Protein AF-A0A2D4LGZ0-F1 (afdb_monomer_lite)

Organism: NCBI:txid129469

Foldseek 3Di:
DPPPPPCPPQQQQPDPDDALQVLVVVVVVVCVVPPPDDDDSVVCQVCVCVLPVPDDPPDDDDPVVSVVSSVVRNVVNNCSSVCVVVVVVVVVVVVVVVVD

Secondary structure (DSSP, 8-state):
-----------TT-SSS--HHHHHHHHHHHHHHTTTSPPP-HHHHHHHHHH-TT--TTS---HHHHHHHHHHHHHHHHHHHHHHHHHHHHHHHHHHHTT-

Structure (mmCIF, N/CA/C/O backbone):
data_AF-A0A2D4LGZ0-F1
#
_entry.id   AF-A0A2D4LGZ0-F1
#
loop_
_atom_site.group_PDB
_atom_site.id
_atom_site.type_symbol
_atom_site.label_atom_id
_atom_site.label_alt_id
_atom_site.label_comp_id
_atom_site.label_asym_id
_atom_site.label_entity_id
_atom_site.label_seq_id
_atom_site.pdbx_PDB_ins_code
_atom_site.Cartn_x
_atom_site.Cartn_y
_atom_site.Cartn_z
_atom_site.occupancy
_atom_site.B_iso_or_equiv
_atom_site.auth_seq_id
_atom_site.auth_comp_id
_atom_site.auth_asym_id
_atom_site.auth_atom_id
_atom_site.pdbx_PDB_model_num
ATOM 1 N N . MET A 1 1 ? 15.640 20.024 -9.479 1.00 31.47 1 MET A N 1
ATOM 2 C CA . MET A 1 1 ? 14.413 19.900 -8.667 1.00 31.47 1 MET A CA 1
ATOM 3 C C . MET A 1 1 ? 14.808 19.278 -7.336 1.00 31.47 1 MET A C 1
ATOM 5 O O . MET A 1 1 ? 14.982 18.072 -7.259 1.00 31.47 1 MET A O 1
ATOM 9 N N . LYS A 1 2 ? 15.112 20.102 -6.327 1.00 28.11 2 LYS A N 1
ATOM 10 C CA . LYS A 1 2 ? 15.369 19.592 -4.977 1.00 28.11 2 LYS A CA 1
ATOM 11 C C . LYS A 1 2 ? 13.999 19.262 -4.411 1.00 28.11 2 LYS A C 1
ATOM 13 O O . LYS A 1 2 ? 13.225 20.177 -4.153 1.00 28.11 2 LYS A O 1
ATOM 18 N N . ILE A 1 3 ? 13.680 17.976 -4.318 1.00 36.72 3 ILE A N 1
ATOM 19 C CA . ILE A 1 3 ? 12.569 17.522 -3.490 1.00 36.72 3 ILE A CA 1
ATOM 20 C C . ILE A 1 3 ? 12.979 17.951 -2.088 1.00 36.72 3 ILE A C 1
ATOM 22 O O . ILE A 1 3 ? 13.866 17.349 -1.487 1.00 36.72 3 ILE A O 1
ATOM 26 N N . ALA A 1 4 ? 12.459 19.093 -1.638 1.00 30.42 4 ALA A N 1
ATOM 27 C CA . ALA A 1 4 ? 12.538 19.453 -0.240 1.00 30.42 4 ALA A CA 1
ATOM 28 C C . ALA A 1 4 ? 11.984 18.243 0.503 1.00 30.42 4 ALA A C 1
ATOM 30 O O . ALA A 1 4 ? 10.898 17.771 0.164 1.00 30.42 4 ALA A O 1
ATOM 31 N N . ASN A 1 5 ? 12.779 17.694 1.420 1.00 38.91 5 ASN A N 1
ATOM 32 C CA . ASN A 1 5 ? 12.326 16.669 2.337 1.00 38.91 5 ASN A CA 1
ATOM 33 C C . ASN A 1 5 ? 11.023 17.185 2.948 1.00 38.91 5 ASN A C 1
ATOM 35 O O . ASN A 1 5 ? 11.046 18.086 3.783 1.00 38.91 5 ASN A O 1
ATOM 39 N N . CYS A 1 6 ? 9.883 16.680 2.473 1.00 37.59 6 CYS A N 1
ATOM 40 C CA . CYS A 1 6 ? 8.660 16.742 3.241 1.00 37.59 6 CYS A CA 1
ATOM 41 C C . CYS A 1 6 ? 9.006 15.941 4.484 1.00 37.59 6 CYS A C 1
ATOM 43 O O . CYS A 1 6 ? 9.083 14.713 4.421 1.00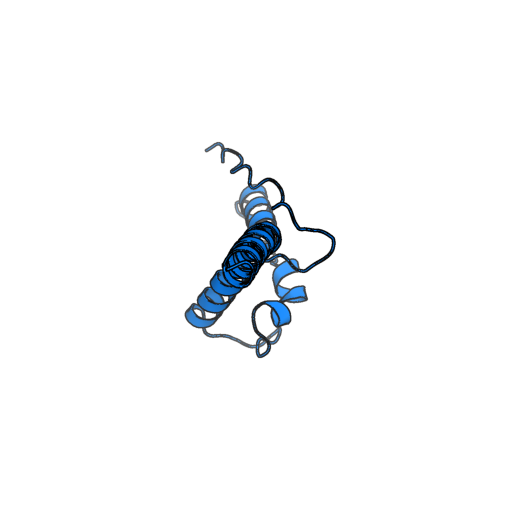 37.59 6 CYS A O 1
ATOM 45 N N . ASP A 1 7 ? 9.353 16.657 5.548 1.00 36.50 7 ASP A N 1
ATOM 46 C CA . ASP A 1 7 ? 9.749 16.098 6.826 1.00 36.50 7 ASP A CA 1
ATOM 47 C C . ASP A 1 7 ? 8.487 15.497 7.451 1.00 36.50 7 ASP A C 1
ATOM 49 O O . ASP A 1 7 ? 7.818 16.066 8.308 1.00 36.50 7 ASP A O 1
ATOM 53 N N . PHE A 1 8 ? 8.088 14.343 6.914 1.00 44.12 8 PHE A N 1
ATOM 54 C CA . PHE A 1 8 ? 7.176 13.409 7.541 1.00 44.12 8 PHE A CA 1
ATOM 55 C C . PHE A 1 8 ? 7.996 12.734 8.640 1.00 44.12 8 PHE A C 1
ATOM 57 O O . PHE A 1 8 ? 8.363 11.562 8.542 1.00 44.12 8 PHE A O 1
ATOM 64 N N . SER A 1 9 ? 8.360 13.516 9.662 1.00 42.19 9 SER A N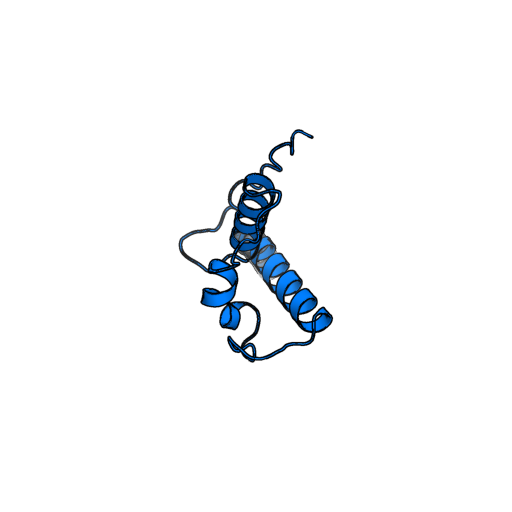 1
ATOM 65 C CA . SER A 1 9 ? 8.886 13.000 10.919 1.00 42.19 9 SER A CA 1
ATOM 66 C C . SER A 1 9 ? 8.028 11.797 11.306 1.00 42.19 9 SER A C 1
ATOM 68 O O . SER A 1 9 ? 6.800 11.880 11.159 1.00 42.19 9 SER A O 1
ATOM 70 N N . PRO A 1 10 ? 8.624 10.666 11.727 1.00 49.03 10 PRO A N 1
ATOM 71 C CA . PRO A 1 10 ? 7.866 9.459 12.016 1.00 49.03 10 PRO A CA 1
ATOM 72 C C . PRO A 1 10 ? 6.721 9.837 12.947 1.00 49.03 10 PRO A C 1
ATOM 74 O O . PRO A 1 10 ? 6.957 10.367 14.034 1.00 49.03 10 PRO A O 1
ATOM 77 N N . LEU A 1 11 ? 5.486 9.642 12.468 1.00 50.41 11 LEU A N 1
ATOM 78 C CA . LEU A 1 11 ? 4.285 9.982 13.221 1.00 50.41 11 LEU A CA 1
ATOM 79 C C . LEU A 1 11 ? 4.449 9.435 14.651 1.00 50.41 11 LEU A C 1
ATOM 81 O O . LEU A 1 11 ? 4.849 8.270 14.803 1.00 50.41 11 LEU A O 1
ATOM 85 N N . PRO A 1 12 ? 4.192 10.249 15.692 1.00 45.47 12 PRO A N 1
ATOM 86 C CA . PRO A 1 12 ? 4.397 9.849 17.077 1.00 45.47 12 PRO A CA 1
ATOM 87 C C . PRO A 1 12 ? 3.462 8.674 17.382 1.00 45.47 12 PRO A C 1
ATOM 89 O O . PRO A 1 12 ? 2.264 8.844 17.570 1.00 45.47 12 PRO A O 1
ATOM 92 N N . GLY A 1 13 ? 3.998 7.453 17.343 1.00 46.88 13 GLY A N 1
ATOM 93 C CA . GLY A 1 13 ? 3.207 6.223 17.454 1.00 46.88 13 GLY A CA 1
ATOM 94 C C . GLY A 1 13 ? 3.781 5.006 16.728 1.00 46.88 13 GLY A C 1
ATOM 95 O O . GLY A 1 13 ? 3.302 3.894 16.943 1.00 46.88 13 GLY A O 1
ATOM 96 N N . HIS A 1 14 ? 4.815 5.163 15.898 1.00 52.81 14 HIS A N 1
ATOM 97 C CA . HIS A 1 14 ? 5.359 4.045 15.127 1.00 52.81 14 HIS A CA 1
ATOM 98 C C . HIS A 1 14 ? 6.353 3.171 15.919 1.00 52.81 14 HIS A C 1
ATOM 100 O O . HIS A 1 14 ? 7.553 3.181 15.660 1.00 52.81 14 HIS A O 1
ATOM 106 N N . GLN A 1 15 ? 5.858 2.387 16.880 1.00 47.88 15 GLN A N 1
ATOM 107 C CA . GLN A 1 15 ? 6.632 1.305 17.501 1.00 47.88 15 GLN A CA 1
ATOM 108 C C . GLN A 1 15 ? 6.207 -0.049 16.901 1.00 47.88 15 GLN A C 1
ATOM 110 O O . GLN A 1 15 ? 5.251 -0.672 17.350 1.00 47.88 15 GLN A O 1
ATOM 115 N N . GLY A 1 16 ? 6.902 -0.484 15.841 1.00 58.19 16 GLY A N 1
ATOM 116 C CA . GLY A 1 16 ? 6.941 -1.889 15.392 1.00 58.19 16 GLY A CA 1
ATOM 117 C C . GLY A 1 16 ? 5.797 -2.418 14.508 1.00 58.19 16 GLY A C 1
ATOM 118 O O . GLY A 1 16 ? 5.763 -3.615 14.231 1.00 58.19 16 GLY A O 1
ATOM 119 N N . GLY A 1 17 ? 4.863 -1.573 14.056 1.00 72.31 17 GLY A N 1
ATOM 120 C CA . GLY A 1 17 ? 3.681 -1.985 13.277 1.00 72.31 17 GLY A CA 1
ATOM 121 C C . GLY A 1 17 ? 3.767 -1.753 11.759 1.00 72.31 17 GLY A C 1
ATOM 122 O O . GLY A 1 17 ? 4.720 -1.185 11.241 1.00 72.31 17 GLY A O 1
ATOM 123 N N . PHE A 1 18 ? 2.730 -2.157 11.018 1.00 82.50 18 PHE A N 1
ATOM 124 C CA . PHE A 1 18 ? 2.557 -1.773 9.608 1.00 82.50 18 PHE A CA 1
ATOM 125 C C . PHE A 1 18 ? 2.196 -0.286 9.496 1.00 82.50 18 PHE A C 1
ATOM 127 O O . PHE A 1 18 ? 1.253 0.167 10.141 1.00 82.50 18 PHE A O 1
ATOM 134 N N . CYS A 1 19 ? 2.919 0.462 8.660 1.00 86.19 19 CYS A N 1
ATOM 135 C CA . CYS A 1 19 ? 2.613 1.857 8.349 1.00 86.19 19 CYS A CA 1
ATOM 136 C C . CYS A 1 19 ? 2.661 2.087 6.843 1.00 86.19 19 CYS A C 1
ATOM 138 O O . CYS A 1 19 ? 3.731 2.081 6.230 1.00 86.19 19 CYS A O 1
ATOM 140 N N . MET A 1 20 ? 1.489 2.324 6.256 1.00 88.88 20 MET A N 1
ATOM 141 C CA . MET A 1 20 ? 1.377 2.549 4.819 1.00 88.88 20 MET A CA 1
ATOM 142 C C . MET A 1 20 ? 2.039 3.862 4.382 1.00 88.88 20 MET A C 1
ATOM 144 O O . MET A 1 20 ? 2.647 3.911 3.315 1.00 88.88 20 MET A O 1
ATOM 148 N N . MET A 1 21 ? 2.006 4.895 5.233 1.00 87.75 21 MET A N 1
ATOM 149 C CA . MET A 1 21 ? 2.703 6.162 4.976 1.00 87.75 21 MET A CA 1
ATOM 150 C C . MET A 1 21 ? 4.214 5.956 4.827 1.00 87.75 21 MET A C 1
ATOM 152 O O . MET A 1 21 ? 4.794 6.403 3.841 1.00 87.75 21 MET A O 1
ATOM 156 N N . CYS A 1 22 ? 4.841 5.209 5.744 1.00 86.75 22 CYS A N 1
ATOM 157 C CA . CYS A 1 22 ? 6.271 4.900 5.668 1.00 86.75 22 CYS A CA 1
ATOM 158 C C . CYS A 1 22 ? 6.611 4.074 4.418 1.00 86.75 22 CYS A C 1
ATOM 160 O O . CYS A 1 22 ? 7.620 4.331 3.767 1.00 86.75 22 CYS A O 1
ATOM 162 N N . ILE A 1 23 ? 5.768 3.100 4.055 1.00 89.81 23 ILE A N 1
ATOM 163 C CA . ILE A 1 23 ? 5.968 2.271 2.857 1.00 89.81 23 ILE A CA 1
ATOM 164 C C . ILE A 1 23 ? 5.912 3.124 1.578 1.00 89.81 23 ILE A C 1
ATOM 166 O O . ILE A 1 23 ? 6.814 3.019 0.743 1.00 89.81 23 ILE A O 1
ATOM 170 N N . MET A 1 24 ? 4.906 3.996 1.443 1.00 91.44 24 MET A N 1
ATOM 171 C CA . MET A 1 24 ? 4.774 4.922 0.310 1.00 91.44 24 MET A CA 1
ATOM 172 C C . MET A 1 24 ? 5.949 5.901 0.235 1.00 91.44 24 MET A C 1
ATOM 174 O O . MET A 1 24 ? 6.530 6.075 -0.834 1.00 91.44 24 MET A O 1
ATOM 178 N N . GLN A 1 25 ? 6.342 6.504 1.360 1.00 88.75 25 GLN A N 1
ATOM 179 C CA . GLN A 1 25 ? 7.471 7.435 1.417 1.00 88.75 25 GLN A CA 1
ATOM 180 C C . GLN A 1 25 ? 8.766 6.776 0.942 1.00 88.75 25 GLN A C 1
ATOM 182 O O . GLN A 1 25 ? 9.461 7.317 0.082 1.00 88.75 25 GLN A O 1
ATOM 187 N N . ASN A 1 26 ? 9.063 5.577 1.446 1.00 87.56 26 ASN A N 1
ATOM 188 C CA . ASN A 1 26 ? 10.278 4.864 1.072 1.00 87.56 26 ASN A CA 1
ATOM 189 C C . ASN A 1 26 ? 10.268 4.466 -0.414 1.00 87.56 26 ASN A C 1
ATOM 191 O O . ASN A 1 26 ? 11.300 4.516 -1.082 1.00 87.56 26 ASN A O 1
ATOM 195 N N . HIS A 1 27 ? 9.097 4.115 -0.953 1.00 91.31 27 HIS A N 1
ATOM 196 C CA . HIS A 1 27 ? 8.940 3.824 -2.375 1.00 91.31 27 HIS A CA 1
ATOM 197 C C . HIS A 1 27 ? 9.139 5.064 -3.253 1.00 91.31 27 HIS A C 1
ATOM 199 O O . HIS A 1 27 ? 9.826 4.971 -4.266 1.00 91.31 27 HIS A O 1
ATOM 205 N N . MET A 1 28 ? 8.633 6.231 -2.840 1.00 90.75 28 MET A N 1
ATOM 206 C CA . MET A 1 28 ? 8.890 7.496 -3.536 1.00 90.75 28 MET A CA 1
ATOM 207 C C . MET A 1 28 ? 10.382 7.841 -3.542 1.00 90.75 28 MET A C 1
ATOM 209 O O . MET A 1 28 ? 10.925 8.144 -4.599 1.00 90.75 28 MET A O 1
ATOM 213 N N . ILE A 1 29 ? 11.067 7.733 -2.397 1.00 89.31 29 ILE A N 1
ATOM 214 C CA . ILE A 1 29 ? 12.518 7.976 -2.309 1.00 89.31 29 ILE A CA 1
ATOM 215 C C . ILE A 1 29 ? 13.274 7.069 -3.287 1.00 89.31 29 ILE A C 1
ATOM 217 O O . ILE A 1 29 ? 14.117 7.548 -4.043 1.00 89.31 29 ILE A O 1
ATOM 221 N N . GLN A 1 30 ? 12.941 5.775 -3.330 1.00 89.31 30 GLN A N 1
ATOM 222 C CA . GLN A 1 30 ? 13.555 4.837 -4.273 1.00 89.31 30 GLN A CA 1
ATOM 223 C C . GLN A 1 30 ? 13.241 5.180 -5.732 1.00 89.31 30 GLN A C 1
ATOM 225 O O . GLN A 1 30 ? 14.135 5.074 -6.570 1.00 89.31 30 GLN A O 1
ATOM 230 N N . ALA A 1 31 ? 12.013 5.604 -6.040 1.00 90.81 31 ALA A N 1
ATOM 231 C CA . ALA A 1 31 ? 11.606 5.975 -7.394 1.00 90.81 31 ALA A CA 1
ATOM 232 C C . ALA A 1 31 ? 12.398 7.183 -7.900 1.00 90.81 31 ALA A C 1
ATOM 234 O O . ALA A 1 31 ? 12.918 7.165 -9.012 1.00 90.81 31 ALA A O 1
ATOM 235 N N . PHE A 1 32 ? 12.547 8.206 -7.057 1.00 89.12 32 PHE A N 1
ATOM 236 C CA . PHE A 1 32 ? 13.308 9.401 -7.403 1.00 89.12 32 PHE A CA 1
ATOM 237 C C . PHE A 1 32 ? 14.815 9.140 -7.463 1.00 89.12 32 PHE A C 1
ATOM 239 O O . PHE A 1 32 ? 15.486 9.675 -8.345 1.00 89.12 32 PHE A O 1
ATOM 246 N N . ALA A 1 33 ? 15.349 8.299 -6.573 1.00 90.00 33 ALA A N 1
ATOM 247 C CA . ALA A 1 33 ? 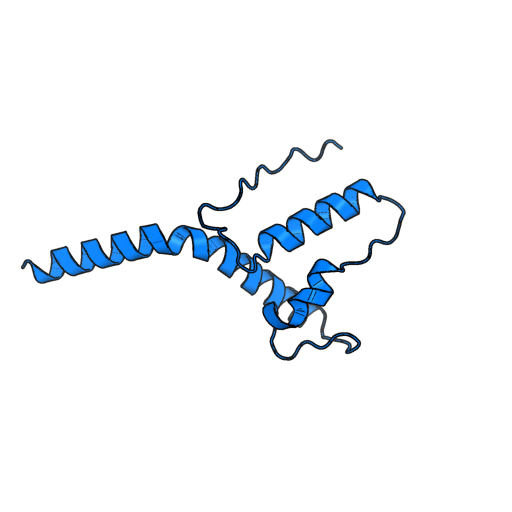16.765 7.934 -6.578 1.00 90.00 33 ALA A CA 1
ATOM 248 C C . ALA A 1 33 ? 17.159 7.079 -7.796 1.00 90.00 33 ALA A C 1
ATOM 250 O O . ALA A 1 33 ? 18.290 7.171 -8.263 1.00 90.00 33 ALA A O 1
ATOM 251 N N . ASN A 1 34 ? 16.235 6.274 -8.328 1.00 89.88 34 ASN A N 1
ATOM 252 C CA . ASN A 1 34 ? 16.463 5.391 -9.476 1.00 89.88 34 ASN A CA 1
ATOM 253 C C . ASN A 1 34 ? 15.769 5.906 -10.747 1.00 89.88 34 ASN A C 1
ATOM 255 O O . ASN A 1 34 ? 15.256 5.115 -11.538 1.00 89.88 34 ASN A O 1
ATOM 259 N N . SER A 1 35 ? 15.738 7.228 -10.943 1.00 86.19 35 SER A N 1
ATOM 260 C CA . SER A 1 35 ? 15.141 7.843 -12.133 1.00 86.19 35 SER A CA 1
ATOM 261 C C . SER A 1 35 ? 15.704 7.229 -13.424 1.00 86.19 35 SER A C 1
ATOM 263 O O . SER A 1 35 ? 16.917 7.104 -13.583 1.00 86.19 35 SER A O 1
ATOM 265 N N . GLY A 1 36 ? 14.817 6.822 -14.336 1.00 88.94 36 GLY A N 1
ATOM 266 C CA . GLY A 1 36 ? 15.170 6.129 -15.582 1.00 88.94 36 GLY A CA 1
ATOM 267 C C . GLY A 1 36 ? 15.231 4.599 -15.483 1.00 88.94 36 GLY A C 1
ATOM 268 O O . GLY A 1 36 ? 15.310 3.941 -16.515 1.00 88.94 36 GLY A O 1
ATOM 269 N N . ASN A 1 37 ? 15.125 4.025 -14.280 1.00 91.38 37 ASN A N 1
ATOM 270 C CA . ASN A 1 37 ? 15.090 2.580 -14.060 1.00 91.38 37 ASN A CA 1
ATOM 271 C C . ASN A 1 37 ? 13.757 2.129 -13.449 1.00 91.38 37 ASN A C 1
ATOM 273 O O . ASN A 1 37 ? 13.123 2.841 -12.669 1.00 91.38 37 ASN A O 1
ATOM 277 N N . ALA A 1 38 ? 13.346 0.901 -13.766 1.00 90.31 38 ALA A N 1
ATOM 278 C CA . ALA A 1 38 ? 12.194 0.282 -13.126 1.00 90.31 38 ALA A CA 1
ATOM 279 C C . ALA A 1 38 ? 12.555 -0.175 -11.704 1.00 90.31 38 ALA A C 1
ATOM 281 O O . ALA A 1 38 ? 13.504 -0.936 -11.506 1.00 90.31 38 ALA A O 1
ATOM 282 N N . ILE A 1 39 ? 11.763 0.241 -10.717 1.00 92.25 39 ILE A N 1
ATOM 283 C CA . ILE A 1 39 ? 11.902 -0.200 -9.326 1.00 92.25 39 ILE A CA 1
ATOM 284 C C . ILE A 1 39 ? 10.839 -1.241 -8.974 1.00 92.25 39 ILE A C 1
ATOM 286 O O . ILE A 1 39 ? 9.689 -1.159 -9.405 1.00 92.25 39 ILE A O 1
ATOM 290 N N . LYS A 1 40 ? 11.206 -2.232 -8.158 1.00 89.44 40 LYS A N 1
ATOM 291 C CA . LYS A 1 40 ? 10.267 -3.255 -7.679 1.00 89.44 40 LYS A CA 1
ATOM 292 C C . LYS A 1 40 ? 9.669 -2.830 -6.333 1.00 89.44 40 LYS A C 1
ATOM 294 O O . LYS A 1 40 ? 10.430 -2.620 -5.388 1.00 89.44 40 LYS A O 1
ATOM 299 N N . PRO A 1 41 ? 8.335 -2.765 -6.179 1.00 88.50 41 PRO A N 1
ATOM 300 C CA . PRO A 1 41 ? 7.692 -2.356 -4.931 1.00 88.50 41 PRO A CA 1
ATOM 301 C C . PRO A 1 41 ? 7.634 -3.515 -3.915 1.00 88.50 41 PRO A C 1
ATOM 303 O O . PRO A 1 41 ? 6.564 -3.936 -3.482 1.00 88.50 41 PRO A O 1
ATOM 306 N N . VAL A 1 42 ? 8.790 -4.062 -3.519 1.00 88.75 42 VAL A N 1
ATOM 307 C CA . VAL A 1 42 ? 8.887 -5.271 -2.669 1.00 88.75 42 VAL A CA 1
ATOM 308 C C . VAL A 1 42 ? 8.144 -5.106 -1.338 1.00 88.75 42 VAL A C 1
ATOM 310 O O . VAL A 1 42 ? 7.446 -6.020 -0.900 1.00 88.75 42 VAL A O 1
ATOM 313 N N . SER A 1 43 ? 8.231 -3.924 -0.721 1.00 85.88 43 SER A N 1
ATOM 314 C CA . SER A 1 43 ? 7.523 -3.615 0.528 1.00 85.88 43 SER A CA 1
ATOM 315 C C . SER A 1 43 ? 5.999 -3.637 0.371 1.00 85.88 43 SER A C 1
ATOM 317 O O . SER A 1 43 ? 5.315 -4.111 1.271 1.00 85.88 43 SER A O 1
ATOM 319 N N . PHE A 1 44 ? 5.461 -3.197 -0.775 1.00 87.06 44 PHE A N 1
ATOM 320 C CA . PHE A 1 44 ? 4.023 -3.313 -1.055 1.00 87.06 44 PHE A CA 1
ATOM 321 C C . PHE A 1 44 ? 3.633 -4.768 -1.200 1.00 87.06 44 PHE A C 1
ATOM 323 O O . PHE A 1 44 ? 2.661 -5.201 -0.598 1.00 87.06 44 PHE A O 1
ATOM 330 N N . ILE A 1 45 ? 4.418 -5.530 -1.965 1.00 88.19 45 ILE A N 1
ATOM 331 C CA . ILE A 1 45 ? 4.118 -6.931 -2.250 1.00 88.19 45 ILE A CA 1
ATOM 332 C C . ILE A 1 45 ? 4.044 -7.750 -0.957 1.00 88.19 45 ILE A C 1
ATOM 334 O O . ILE A 1 45 ? 3.109 -8.525 -0.760 1.00 88.19 45 ILE A O 1
ATOM 338 N N . ARG A 1 46 ? 5.002 -7.548 -0.049 1.00 88.81 46 ARG A N 1
ATOM 339 C CA . ARG A 1 46 ? 5.041 -8.243 1.243 1.00 88.81 46 ARG A CA 1
ATOM 340 C C . ARG A 1 46 ? 3.828 -7.919 2.117 1.00 88.81 46 ARG A C 1
ATOM 342 O O . ARG A 1 46 ? 3.309 -8.803 2.795 1.00 88.81 46 ARG A O 1
ATOM 349 N N . ASP A 1 47 ? 3.388 -6.664 2.108 1.00 88.50 47 ASP A N 1
ATOM 350 C CA . ASP A 1 47 ? 2.333 -6.160 2.984 1.00 88.50 47 ASP A CA 1
ATOM 351 C C . ASP A 1 47 ? 0.971 -5.977 2.265 1.00 88.50 47 ASP A C 1
ATOM 353 O O . ASP A 1 47 ? 0.049 -5.402 2.838 1.00 88.50 47 ASP A O 1
ATOM 357 N N . LEU A 1 48 ? 0.794 -6.538 1.058 1.00 89.38 48 LEU A N 1
ATOM 358 C CA . LEU A 1 48 ? -0.429 -6.460 0.228 1.00 89.38 48 LEU A CA 1
ATOM 359 C C . LEU A 1 48 ? -1.703 -6.794 1.014 1.00 89.38 48 LEU A C 1
ATOM 361 O O . LEU A 1 48 ? -2.682 -6.053 0.971 1.00 89.38 48 LEU A O 1
ATOM 365 N N . LYS A 1 49 ? -1.658 -7.870 1.808 1.00 89.62 49 LYS A N 1
ATOM 366 C CA . LYS A 1 49 ? -2.792 -8.322 2.632 1.00 89.62 49 LYS A CA 1
ATOM 367 C C . LYS A 1 49 ? -3.188 -7.335 3.735 1.00 89.62 49 LYS A C 1
ATOM 369 O O . LYS A 1 49 ? -4.295 -7.422 4.262 1.00 89.62 49 LYS A O 1
ATOM 374 N N . LYS A 1 50 ? -2.276 -6.437 4.123 1.00 88.56 50 LYS A N 1
ATOM 375 C CA . LYS A 1 50 ? -2.531 -5.376 5.106 1.00 88.56 50 LYS A CA 1
ATOM 376 C C . LYS A 1 50 ? -3.163 -4.139 4.465 1.00 88.56 50 LYS A C 1
ATOM 378 O O . LYS A 1 50 ? -3.780 -3.360 5.182 1.00 88.56 50 LYS A O 1
ATOM 383 N N . ILE A 1 51 ? -3.039 -3.987 3.143 1.00 88.62 51 ILE A N 1
ATOM 384 C CA . ILE A 1 51 ? -3.737 -2.965 2.352 1.00 88.62 51 ILE A CA 1
ATOM 385 C C . ILE A 1 51 ? -5.183 -3.416 2.120 1.00 88.62 51 ILE A C 1
ATOM 387 O O . ILE A 1 51 ? -6.116 -2.704 2.479 1.00 88.62 51 ILE A O 1
ATOM 391 N N . ALA A 1 52 ? -5.373 -4.636 1.611 1.00 89.62 52 ALA A N 1
ATOM 392 C CA . ALA A 1 52 ? -6.683 -5.268 1.515 1.00 89.62 52 ALA A CA 1
ATOM 393 C C . ALA A 1 52 ? -6.563 -6.792 1.647 1.00 89.62 52 ALA A C 1
ATOM 395 O O . ALA A 1 52 ? -5.634 -7.405 1.126 1.00 89.62 52 ALA A O 1
ATOM 396 N N . ARG A 1 53 ? -7.508 -7.429 2.350 1.00 89.06 53 ARG A N 1
ATOM 397 C CA . ARG A 1 53 ? -7.428 -8.868 2.675 1.00 89.06 53 ARG A CA 1
ATOM 398 C C . ARG A 1 53 ? -7.547 -9.774 1.450 1.00 89.06 53 ARG A C 1
ATOM 400 O O . ARG A 1 53 ? -7.007 -10.879 1.468 1.00 89.06 53 ARG A O 1
ATOM 407 N N . HIS A 1 54 ? -8.283 -9.334 0.432 1.00 89.38 54 HIS A N 1
ATOM 408 C CA . HIS A 1 54 ? -8.518 -10.093 -0.795 1.00 89.38 54 HIS A CA 1
ATOM 409 C C . HIS A 1 54 ? -7.390 -9.967 -1.811 1.00 89.38 54 HIS A C 1
ATOM 411 O O . HIS A 1 54 ? -7.305 -10.825 -2.683 1.00 89.38 54 HIS A O 1
ATOM 417 N N . PHE A 1 55 ? -6.493 -8.990 -1.657 1.00 89.81 55 PHE A N 1
ATOM 418 C CA . PHE A 1 55 ? -5.365 -8.831 -2.564 1.00 89.81 55 PHE A CA 1
ATOM 419 C C . PHE A 1 55 ? -4.414 -10.022 -2.497 1.00 89.81 55 PHE A C 1
ATOM 421 O O . PHE A 1 55 ? -3.962 -10.453 -1.426 1.00 89.81 55 PHE A O 1
ATOM 428 N N . ARG A 1 56 ? -4.079 -10.542 -3.679 1.00 87.75 56 ARG A N 1
ATOM 429 C CA . ARG A 1 56 ? -3.161 -11.668 -3.851 1.00 87.75 56 ARG A CA 1
ATOM 430 C C . ARG A 1 56 ? -2.034 -11.281 -4.786 1.00 87.75 56 ARG A C 1
A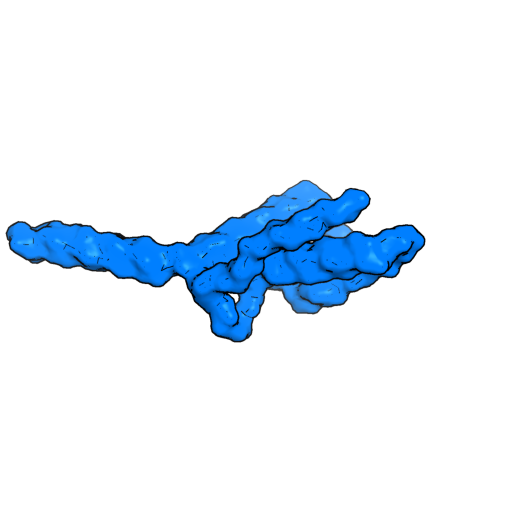TOM 432 O O . ARG A 1 56 ? -2.249 -10.740 -5.865 1.00 87.75 56 ARG A O 1
ATOM 439 N N . PHE A 1 57 ? -0.813 -11.616 -4.386 1.00 86.50 57 PHE A N 1
ATOM 440 C CA . PHE A 1 57 ? 0.324 -11.478 -5.281 1.00 86.50 57 PHE A CA 1
ATOM 441 C C . PHE A 1 57 ? 0.108 -12.331 -6.541 1.00 86.50 57 PHE A C 1
ATOM 443 O O . PHE A 1 57 ? -0.246 -13.505 -6.440 1.00 86.50 57 PHE A O 1
ATOM 450 N N . GLY A 1 58 ? 0.308 -11.726 -7.713 1.00 84.81 58 GLY A N 1
ATOM 451 C CA . GLY A 1 58 ? 0.116 -12.372 -9.015 1.00 84.81 58 GLY A CA 1
ATOM 452 C C . GLY A 1 58 ? -1.313 -12.314 -9.568 1.00 84.81 58 GLY A C 1
ATOM 453 O O . GLY A 1 58 ? -1.515 -12.716 -10.708 1.00 84.81 58 GLY A O 1
ATOM 454 N N . SER A 1 59 ? -2.292 -11.807 -8.809 1.00 87.94 59 SER A N 1
ATOM 455 C CA . SER A 1 59 ? -3.636 -11.501 -9.325 1.00 87.94 59 SER A CA 1
ATOM 456 C C . SER A 1 59 ? -3.707 -10.047 -9.799 1.00 87.94 59 SER A C 1
ATOM 458 O O . SER A 1 59 ? -3.054 -9.178 -9.221 1.00 87.94 59 SER A O 1
ATOM 460 N N . GLN A 1 60 ? -4.458 -9.789 -10.874 1.00 89.12 60 GLN A N 1
ATOM 461 C CA . GLN A 1 60 ? -4.733 -8.425 -11.326 1.00 89.12 60 GLN A CA 1
ATOM 462 C C . GLN A 1 60 ? -5.895 -7.855 -10.515 1.00 89.12 60 GLN A C 1
ATOM 464 O O . GLN A 1 60 ? -6.932 -8.498 -10.391 1.00 89.12 60 GLN A O 1
ATOM 469 N N . GLU A 1 61 ? -5.707 -6.652 -9.988 1.00 87.19 61 GLU A N 1
ATOM 470 C CA . GLU A 1 61 ? -6.716 -5.916 -9.230 1.00 87.19 61 GLU A CA 1
ATOM 471 C C . GLU A 1 61 ? -7.128 -4.674 -10.022 1.00 87.19 61 GLU A C 1
ATOM 473 O O . GLU A 1 61 ? -6.346 -4.135 -10.813 1.00 87.19 61 GLU A O 1
ATOM 478 N N . ASP A 1 62 ? -8.342 -4.189 -9.783 1.00 92.69 62 ASP A N 1
ATOM 479 C CA . ASP A 1 62 ? -8.781 -2.903 -10.311 1.00 92.69 62 ASP A CA 1
ATOM 480 C C . ASP A 1 62 ? -7.917 -1.766 -9.723 1.00 92.69 62 ASP A C 1
ATOM 482 O O . ASP A 1 62 ? -7.728 -1.653 -8.507 1.00 92.69 62 ASP A O 1
ATOM 486 N N . ALA A 1 63 ? -7.361 -0.910 -10.587 1.00 92.12 63 ALA A N 1
ATOM 487 C CA . ALA A 1 63 ? -6.428 0.139 -10.169 1.00 92.12 63 ALA A CA 1
ATOM 488 C C . ALA A 1 63 ? -7.080 1.186 -9.249 1.00 92.12 63 ALA A C 1
ATOM 490 O O . ALA A 1 63 ? -6.440 1.694 -8.323 1.00 92.12 63 ALA A O 1
ATOM 491 N N . HIS A 1 64 ? -8.355 1.501 -9.481 1.00 94.00 64 HIS A N 1
ATOM 492 C CA . HIS A 1 64 ? -9.111 2.427 -8.647 1.00 94.00 64 HIS A CA 1
ATOM 493 C C . HIS A 1 64 ? -9.416 1.801 -7.280 1.00 94.00 64 HIS A C 1
ATOM 495 O O . HIS A 1 64 ? -9.333 2.484 -6.256 1.00 94.00 64 HIS A O 1
ATOM 501 N N . GLU A 1 65 ? -9.707 0.502 -7.234 1.00 92.50 65 GLU A N 1
ATOM 502 C CA . GLU A 1 65 ? -9.845 -0.238 -5.982 1.00 92.50 65 GLU A CA 1
ATOM 503 C C . GLU A 1 65 ? -8.541 -0.276 -5.178 1.00 92.50 65 GLU A C 1
ATOM 505 O O . GLU A 1 65 ? -8.542 0.071 -3.992 1.00 92.50 65 GLU A O 1
ATOM 510 N N . PHE A 1 66 ? -7.418 -0.591 -5.824 1.00 92.25 66 PHE A N 1
ATOM 511 C CA . PHE A 1 66 ? -6.099 -0.567 -5.193 1.00 92.25 66 PHE A CA 1
ATOM 512 C C . PHE A 1 66 ? -5.754 0.804 -4.601 1.00 92.25 66 PHE A C 1
ATOM 514 O O . PHE A 1 66 ? -5.291 0.895 -3.456 1.00 92.25 66 PHE A O 1
ATOM 521 N N . LEU A 1 67 ? -6.014 1.880 -5.351 1.00 93.75 67 LEU A N 1
ATOM 522 C CA . LEU A 1 67 ? -5.779 3.244 -4.884 1.00 93.75 67 LEU A CA 1
ATOM 523 C C . LEU A 1 67 ? -6.633 3.574 -3.653 1.00 93.75 67 LEU A C 1
ATOM 525 O O . LEU A 1 67 ? -6.113 4.110 -2.674 1.00 93.75 67 LEU A O 1
ATOM 529 N N . ARG A 1 68 ? -7.921 3.212 -3.669 1.00 95.38 68 ARG A N 1
ATOM 530 C CA . ARG A 1 68 ? -8.842 3.459 -2.551 1.00 95.38 68 ARG A CA 1
ATOM 531 C C . ARG A 1 68 ? -8.368 2.797 -1.261 1.00 95.38 68 ARG A C 1
ATOM 533 O O . ARG A 1 68 ? -8.307 3.463 -0.230 1.00 95.38 68 ARG A O 1
ATOM 540 N N . TYR A 1 69 ? -7.993 1.517 -1.315 1.00 94.44 69 TYR A N 1
ATOM 541 C CA . TYR A 1 69 ? -7.488 0.803 -0.137 1.00 94.44 69 TYR A CA 1
ATOM 542 C C . TYR A 1 69 ? -6.137 1.338 0.343 1.00 94.44 69 TYR A C 1
ATOM 544 O O . TYR A 1 69 ? -5.884 1.406 1.545 1.00 94.44 69 TYR A O 1
ATOM 552 N N . THR A 1 70 ? -5.278 1.760 -0.584 1.00 93.06 70 THR A N 1
ATOM 553 C CA . THR A 1 70 ? -3.988 2.375 -0.255 1.00 93.06 70 THR A CA 1
ATOM 554 C C . THR A 1 70 ? -4.177 3.690 0.503 1.00 93.06 70 THR A C 1
ATOM 556 O O . THR A 1 70 ? -3.567 3.873 1.558 1.00 93.06 70 THR A O 1
ATOM 559 N N . ILE A 1 71 ? -5.059 4.573 0.022 1.00 92.88 71 ILE A N 1
ATOM 560 C CA . ILE A 1 71 ? -5.378 5.848 0.683 1.00 92.88 71 ILE A CA 1
ATOM 561 C C . ILE A 1 71 ? -6.033 5.610 2.050 1.00 92.88 71 ILE A C 1
ATOM 563 O O . ILE A 1 71 ? -5.650 6.256 3.022 1.00 92.88 71 ILE A O 1
ATOM 567 N N . ASP A 1 72 ? -6.955 4.653 2.165 1.00 91.75 72 ASP A N 1
ATOM 568 C CA . ASP A 1 72 ? -7.568 4.284 3.449 1.00 91.75 72 ASP A CA 1
ATOM 569 C C . ASP A 1 72 ? -6.517 3.790 4.468 1.00 91.75 72 ASP A C 1
ATOM 571 O O . ASP A 1 72 ? -6.498 4.220 5.624 1.00 91.75 72 ASP A O 1
ATOM 575 N N . ALA A 1 73 ? -5.566 2.954 4.039 1.00 89.88 73 ALA A N 1
ATOM 576 C CA . ALA A 1 73 ? -4.465 2.494 4.887 1.00 89.88 73 ALA A CA 1
ATOM 577 C C . ALA A 1 73 ? -3.495 3.629 5.276 1.00 89.88 73 ALA A C 1
ATOM 579 O O . ALA A 1 73 ? -2.999 3.658 6.407 1.00 89.88 73 ALA A O 1
ATOM 580 N N . MET A 1 74 ? -3.240 4.578 4.371 1.00 88.75 74 MET A N 1
ATOM 581 C CA . MET A 1 74 ? -2.477 5.799 4.654 1.00 88.75 74 MET A CA 1
ATOM 582 C C . MET A 1 74 ? -3.190 6.677 5.688 1.00 88.75 74 MET A C 1
ATOM 584 O O . MET A 1 74 ? -2.575 7.079 6.675 1.00 88.75 74 MET A O 1
ATOM 588 N N . GLN A 1 75 ? -4.496 6.900 5.530 1.00 87.19 75 GLN A N 1
ATOM 589 C CA . GLN A 1 75 ? -5.299 7.667 6.479 1.00 87.19 75 GLN A CA 1
ATOM 590 C C . GLN A 1 75 ? -5.297 7.018 7.867 1.00 87.19 75 GLN A C 1
ATOM 592 O O . GLN A 1 75 ? -5.079 7.702 8.867 1.00 87.19 75 GLN A O 1
ATOM 597 N N . LYS A 1 76 ? -5.474 5.694 7.947 1.00 83.94 76 LYS A N 1
ATOM 598 C CA . LYS A 1 76 ? -5.385 4.947 9.213 1.00 83.94 76 LYS A CA 1
ATOM 599 C C . LYS A 1 76 ? -4.019 5.098 9.875 1.00 83.94 76 LYS A C 1
ATOM 601 O O . LYS A 1 76 ? -3.947 5.269 11.089 1.00 83.94 76 LYS A O 1
ATOM 606 N N . ALA A 1 77 ? -2.939 5.070 9.095 1.00 82.44 77 ALA A N 1
ATOM 607 C CA . ALA A 1 77 ? -1.595 5.288 9.617 1.00 82.44 77 ALA A CA 1
ATOM 608 C C . ALA A 1 77 ? -1.421 6.703 10.194 1.00 82.44 77 ALA A C 1
ATOM 610 O O . ALA A 1 77 ? -0.822 6.838 11.259 1.00 82.44 77 ALA A O 1
ATOM 611 N N . CYS A 1 78 ? -2.001 7.726 9.558 1.00 79.25 78 CYS A N 1
ATOM 612 C CA . CYS A 1 78 ? -2.046 9.083 10.105 1.00 79.25 78 CYS A CA 1
ATOM 613 C C . CYS A 1 78 ? -2.838 9.135 11.418 1.00 79.25 78 CYS A C 1
ATOM 615 O O . CYS A 1 7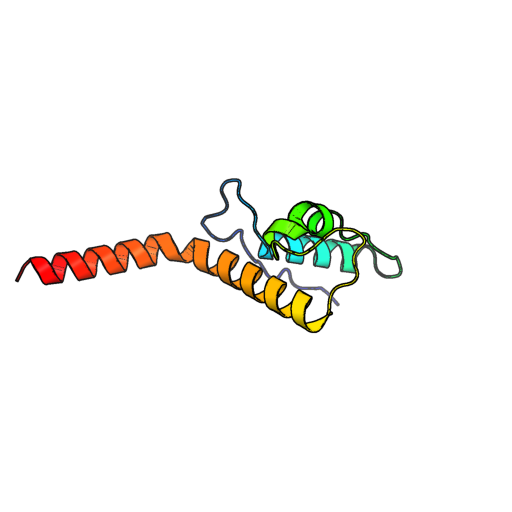8 ? -2.335 9.643 12.416 1.00 79.25 78 CYS A O 1
ATOM 617 N N . LEU A 1 79 ? -4.043 8.558 11.447 1.00 75.31 79 LEU A N 1
ATOM 618 C CA . LEU A 1 79 ? -4.939 8.600 12.609 1.00 75.31 79 LEU A CA 1
ATOM 619 C C . LEU A 1 79 ? -4.421 7.807 13.812 1.00 75.31 79 LEU A C 1
ATOM 621 O O . LEU A 1 79 ? -4.632 8.233 14.944 1.00 75.31 79 LEU A O 1
ATOM 625 N N . ASN A 1 80 ? -3.692 6.709 13.601 1.00 67.44 80 ASN A N 1
ATOM 626 C CA . ASN A 1 80 ? -3.105 5.914 14.684 1.00 67.44 80 ASN A CA 1
ATOM 627 C C . ASN A 1 80 ? -2.139 6.710 15.586 1.00 67.44 80 ASN A C 1
ATOM 629 O O . ASN A 1 80 ? -1.940 6.315 16.731 1.00 67.44 80 ASN A O 1
ATOM 633 N N . GLY A 1 81 ? -1.565 7.823 15.111 1.00 57.59 81 GLY A N 1
ATOM 634 C CA . GLY A 1 81 ? -0.784 8.745 15.949 1.00 57.59 81 GLY A CA 1
ATOM 635 C C . GLY A 1 81 ? -1.641 9.702 16.791 1.00 57.59 81 GLY A C 1
ATOM 636 O O . GLY A 1 81 ? -1.232 10.116 17.874 1.00 57.59 81 GLY A O 1
ATOM 637 N N . TYR A 1 82 ? -2.856 10.021 16.335 1.00 54.38 82 TYR A N 1
ATOM 638 C CA . TYR A 1 82 ? -3.789 10.927 17.020 1.00 54.38 82 TYR A CA 1
ATOM 639 C C . TYR A 1 82 ? -4.651 10.223 18.068 1.00 54.38 82 TYR A C 1
ATOM 641 O O . TYR A 1 82 ? -5.096 10.861 19.024 1.00 54.38 82 TYR A O 1
ATOM 649 N N . THR A 1 83 ? -4.854 8.907 17.941 1.00 55.41 83 THR A N 1
ATOM 650 C CA . THR A 1 83 ? -5.752 8.153 18.825 1.00 55.41 83 THR A CA 1
ATOM 651 C C . THR A 1 83 ? -5.384 8.277 20.296 1.00 55.41 83 THR A C 1
ATOM 653 O O . THR A 1 83 ? -6.293 8.335 21.106 1.00 55.41 83 THR A O 1
ATOM 656 N N . LYS A 1 84 ? -4.108 8.404 20.681 1.00 56.34 84 LYS A N 1
ATOM 657 C CA . LYS A 1 84 ? -3.743 8.535 22.103 1.00 56.34 84 LYS A CA 1
ATOM 658 C C . LYS A 1 84 ? -4.245 9.843 22.725 1.00 56.34 84 LYS A C 1
ATOM 660 O O . LYS A 1 84 ? -4.847 9.812 23.792 1.00 56.34 84 LYS A O 1
ATOM 665 N N . TYR A 1 85 ? -4.051 10.978 22.056 1.00 57.94 85 TYR A N 1
ATOM 666 C CA . TYR A 1 85 ? -4.511 12.280 22.554 1.00 57.94 85 TYR A CA 1
ATOM 667 C C . TYR A 1 85 ? -6.022 12.451 22.403 1.00 57.94 85 TYR A C 1
ATOM 669 O O . TYR A 1 85 ? -6.666 12.982 23.301 1.00 57.94 85 TYR A O 1
ATOM 677 N N . GLU A 1 86 ? -6.607 11.948 21.317 1.00 60.75 86 GLU A N 1
ATOM 678 C CA . GLU A 1 86 ? -8.050 12.027 21.086 1.00 60.75 86 GLU A CA 1
ATOM 679 C C . GLU A 1 86 ? -8.833 11.056 21.992 1.00 60.75 86 GLU A C 1
ATOM 681 O O . GLU A 1 86 ? -9.918 11.394 22.459 1.00 60.75 86 GLU A O 1
ATOM 686 N N . GLN A 1 87 ? -8.285 9.874 22.311 1.00 61.41 87 GLN A N 1
ATOM 687 C CA . GLN A 1 87 ? -8.847 8.964 23.321 1.00 61.41 87 GLN A CA 1
ATOM 688 C C . GLN A 1 87 ? -8.739 9.567 24.719 1.00 61.41 87 GLN A C 1
ATOM 690 O O . GLN A 1 87 ? -9.720 9.527 25.451 1.00 61.41 87 GLN A O 1
ATOM 695 N N . LEU A 1 88 ? -7.600 10.168 25.084 1.00 68.31 88 LEU A N 1
ATOM 696 C CA . LEU A 1 88 ? -7.460 10.865 26.366 1.00 68.31 88 LEU A CA 1
ATOM 697 C C . LEU A 1 88 ? -8.417 12.058 26.468 1.00 68.31 88 LEU A C 1
ATOM 699 O O . LEU A 1 88 ? -9.084 12.204 27.485 1.00 68.31 88 LEU A O 1
ATOM 703 N N . ALA A 1 89 ? -8.560 12.858 25.409 1.00 71.56 89 ALA A N 1
ATOM 704 C CA . ALA A 1 89 ? -9.521 13.957 25.362 1.00 71.56 89 ALA A CA 1
ATOM 705 C C . ALA A 1 89 ? -10.974 13.459 25.463 1.00 71.56 89 ALA A C 1
ATOM 707 O O . ALA A 1 89 ? -11.765 14.024 26.215 1.00 71.56 89 ALA A O 1
ATOM 708 N N . ARG A 1 90 ? -11.329 12.364 24.772 1.00 61.66 90 ARG A N 1
ATOM 709 C CA . ARG A 1 90 ? -12.654 11.728 24.892 1.00 61.66 90 ARG A CA 1
ATOM 710 C C . ARG A 1 90 ? -12.906 11.166 26.292 1.00 61.66 90 ARG A C 1
ATOM 712 O O . ARG A 1 90 ? -14.020 11.302 26.788 1.00 61.66 90 ARG A O 1
ATOM 719 N N . LEU A 1 91 ? -11.902 10.567 26.933 1.00 68.12 91 LEU A N 1
ATOM 720 C CA . LEU A 1 91 ? -12.001 10.045 28.299 1.00 68.12 91 LEU A CA 1
ATOM 721 C C . LEU A 1 91 ? -12.112 11.168 29.338 1.00 68.12 91 LEU A C 1
ATOM 723 O O . LEU A 1 91 ? -12.943 11.064 30.234 1.00 68.12 91 LEU A O 1
ATOM 727 N N . LEU A 1 92 ? -11.345 12.253 29.195 1.00 73.56 92 LEU A N 1
ATOM 728 C CA . LEU A 1 92 ? -11.461 13.446 30.041 1.00 73.56 92 LEU A CA 1
ATOM 729 C C . LEU A 1 92 ? -12.859 14.060 29.933 1.00 73.56 92 LEU A C 1
ATOM 731 O O . LEU A 1 92 ? -13.521 14.268 30.944 1.00 73.56 92 LEU A O 1
ATOM 735 N N . CYS A 1 93 ? -13.355 14.244 28.709 1.00 66.81 93 CYS A N 1
ATOM 736 C CA . CYS A 1 93 ? -14.679 14.813 28.469 1.00 66.81 93 CYS A CA 1
ATOM 737 C C . CYS A 1 93 ? -15.814 13.890 28.969 1.00 66.81 93 CYS A C 1
ATOM 739 O O . CYS A 1 93 ? -16.842 14.358 29.457 1.00 66.81 93 CYS A O 1
ATOM 741 N N . ALA A 1 94 ? -15.633 12.565 28.891 1.00 65.75 94 ALA A N 1
ATOM 742 C CA . ALA A 1 94 ? -16.561 11.596 29.477 1.00 65.75 94 ALA A CA 1
ATOM 743 C C . ALA A 1 94 ? -16.555 11.643 31.015 1.00 65.75 94 ALA A C 1
ATOM 745 O O . ALA A 1 94 ? -17.618 11.589 31.628 1.00 65.75 94 ALA A O 1
ATOM 746 N N . TRP A 1 95 ? -15.380 11.789 31.630 1.00 68.31 95 TRP A N 1
ATOM 747 C CA . TRP A 1 95 ? -15.219 11.858 33.080 1.00 68.31 95 TRP A CA 1
ATOM 748 C C . TRP A 1 95 ? -15.768 13.157 33.685 1.00 68.31 95 TRP A C 1
ATOM 750 O O . TRP A 1 95 ? -16.422 13.121 34.728 1.00 68.31 95 TRP A O 1
ATOM 760 N N . GLU A 1 96 ? -15.582 14.291 33.005 1.00 73.31 96 GLU A N 1
ATOM 761 C CA . GLU A 1 96 ? -16.200 15.574 33.371 1.00 73.31 96 GLU A CA 1
ATOM 762 C C . GLU A 1 96 ? -17.732 15.496 33.331 1.00 73.31 96 GLU A C 1
ATOM 764 O O . GLU A 1 96 ? -18.398 16.014 34.224 1.00 73.31 96 GLU A O 1
ATOM 769 N N . ARG A 1 97 ? -18.301 14.777 32.354 1.00 58.06 97 ARG A N 1
ATOM 770 C CA . ARG A 1 97 ? -19.755 14.584 32.230 1.00 58.06 97 ARG A CA 1
ATOM 771 C C . ARG A 1 97 ? -20.347 13.678 33.315 1.00 58.06 97 ARG A C 1
ATOM 773 O O . ARG A 1 97 ? -21.510 13.838 33.655 1.00 58.06 97 ARG A O 1
ATOM 780 N N . THR A 1 98 ? -19.569 12.745 33.865 1.00 63.66 98 THR A N 1
ATOM 781 C CA . THR A 1 98 ? -19.992 11.870 34.979 1.00 63.66 98 THR A CA 1
ATOM 782 C C . THR A 1 98 ? -19.776 12.476 36.369 1.00 63.66 98 THR A C 1
ATOM 784 O O . THR A 1 98 ? -20.136 11.853 37.362 1.00 63.66 98 THR A O 1
ATOM 787 N N . ARG A 1 99 ? -19.160 13.662 36.455 1.00 67.38 99 ARG A N 1
ATOM 788 C CA . ARG A 1 99 ? -18.944 14.413 37.704 1.00 67.38 99 ARG A CA 1
ATOM 789 C C . ARG A 1 99 ? -19.998 15.494 37.973 1.00 67.38 99 ARG A C 1
ATOM 791 O O . ARG A 1 99 ? -19.814 16.273 38.908 1.00 67.38 99 ARG A O 1
ATOM 798 N N . GLY A 1 100 ? -21.050 15.541 37.157 1.00 48.19 100 GLY A N 1
ATOM 799 C CA . GLY A 1 100 ? -22.288 16.260 37.457 1.00 48.19 100 GLY A CA 1
ATOM 800 C C . GLY A 1 100 ? -23.208 15.398 38.301 1.00 48.19 100 GLY A C 1
ATOM 801 O O . GLY A 1 100 ? -23.494 14.270 37.843 1.00 48.19 100 GLY A O 1
#

InterPro domains:
  IPR001394 Peptidase C19, ubiquitin carboxyl-terminal hydrolase [PF00443] (21-80)
  IPR038765 Papain-like cysteine peptidase superfamily [SSF54001] (15-95)

pLDDT: mean 75.88, std 18.64, range [28.11, 95.38]

Sequence (100 aa):
MKIANCDFSPLPGHQGGFCMMCIMQNHMIQAFANSGN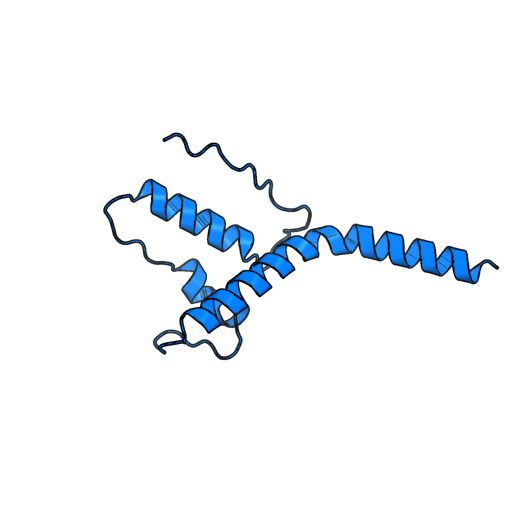AIKPVSFIRDLKKIARHFRFGSQEDAHEFLRYTIDAMQKACLNGYTKYEQLARLLCAWERTRG

Radius of gyration: 18.1 Å; chains: 1; bounding box: 39×32×53 Å